Protein AF-A0A373CXU6-F1 (afdb_monomer_lite)

pLDDT: mean 86.24, std 14.11, range [27.66, 98.62]

Radius of gyration: 18.69 Å; chains: 1; bounding box: 56×48×41 Å

Sequence (178 aa):
MNIGNRVENHMSELAKKQLLGGNLFGYRLKKAVDDMGNPMPEKDSLIQEPVEAYVVKTIFELYTSDDPEVVKTSSSICKYLIDNNMRTFKGDLNWTPSKVIRVLANTRYMGYQLPEKSKVVDTVRKKKVLTHVEPVRDVLDSKGNIVTKGNLVKINCEPIVTEEMWCVVVKLFCNTCG

Foldseek 3Di:
DDPVVVVQVVVVVVLVVCQDPAADQQWGWDQCADPVRHHDPDHIATEGPVLRLVLLLLLLCQCLPPDPVSHDQLQRSLVVCLVVCRADPVSHSPRDSVSSVVSLQQPVLQQKDQGCQWDQPDPVVSDIDGPPDDWDCFDADPVRDGPDHTRIDGGHYDHSDHPVSSVSSVVVVVVVVD

Secondary structure (DSSP, 8-state):
--HHHHHHHHHHHHHHH----S-BTTEEEE--B-TTSPBPSS--EEEE-HHHHHHHHHHHHHHS-SSTTT---HHHHHHHHHHTT---TTSS----HHHHHHHHT-GGGGTEE-TTSEEEEETTTTEEEE--PPP-PPEE-TTS-EEE--S-EE-SB--SS-HHHHHHHHHHHHHTT-

Structure (mmCIF, N/CA/C/O backbone):
data_AF-A0A373CXU6-F1
#
_entry.id   AF-A0A373CXU6-F1
#
loop_
_atom_site.group_PDB
_atom_site.id
_atom_site.type_symbol
_atom_site.label_atom_id
_atom_site.label_alt_id
_atom_site.label_comp_id
_atom_site.label_asym_id
_atom_site.label_entity_id
_atom_site.label_seq_id
_atom_site.pdbx_PDB_ins_code
_atom_site.Cartn_x
_atom_site.Cartn_y
_atom_site.Cartn_z
_atom_site.occupancy
_atom_site.B_iso_or_equiv
_atom_site.auth_seq_id
_atom_site.auth_comp_id
_atom_site.auth_asym_id
_atom_site.auth_atom_id
_atom_site.pdbx_PDB_model_num
ATOM 1 N N . MET A 1 1 ? 41.137 -4.593 -13.442 1.00 48.25 1 MET A N 1
ATOM 2 C CA . MET A 1 1 ? 39.675 -4.589 -13.189 1.00 48.25 1 MET A CA 1
ATOM 3 C C . MET A 1 1 ? 39.393 -5.465 -11.977 1.00 48.25 1 MET A C 1
ATOM 5 O O . MET A 1 1 ? 39.732 -6.638 -12.012 1.00 48.25 1 MET A O 1
ATOM 9 N N . ASN A 1 2 ? 38.864 -4.890 -10.894 1.00 61.00 2 ASN A N 1
ATOM 10 C CA . ASN A 1 2 ? 38.664 -5.577 -9.614 1.00 61.00 2 ASN A CA 1
ATOM 11 C C . ASN A 1 2 ? 37.387 -6.440 -9.663 1.00 61.00 2 ASN A C 1
ATOM 13 O O . ASN A 1 2 ? 36.324 -5.939 -10.036 1.00 61.00 2 ASN A O 1
ATOM 17 N N . ILE A 1 3 ? 37.485 -7.728 -9.322 1.00 57.00 3 ILE A N 1
ATOM 18 C CA . ILE A 1 3 ? 36.375 -8.699 -9.400 1.00 57.00 3 ILE A CA 1
ATOM 19 C C . ILE A 1 3 ? 35.183 -8.243 -8.540 1.00 57.00 3 ILE A C 1
ATOM 21 O O . ILE A 1 3 ? 34.037 -8.421 -8.952 1.00 57.00 3 ILE A O 1
ATOM 25 N N . GLY A 1 4 ? 35.447 -7.564 -7.415 1.00 59.97 4 GLY A N 1
ATOM 26 C CA . GLY A 1 4 ? 34.418 -6.979 -6.546 1.00 59.97 4 GLY A CA 1
ATOM 27 C C . GLY A 1 4 ? 33.513 -5.975 -7.268 1.00 59.97 4 GLY A C 1
ATOM 28 O O . GLY A 1 4 ? 32.293 -6.117 -7.226 1.00 59.97 4 GLY A O 1
ATOM 29 N N . ASN A 1 5 ? 34.096 -5.050 -8.038 1.00 58.66 5 ASN A N 1
ATOM 30 C CA . ASN A 1 5 ? 33.338 -4.031 -8.776 1.00 58.66 5 ASN A CA 1
ATOM 31 C C . ASN A 1 5 ? 32.470 -4.656 -9.881 1.00 58.66 5 ASN A C 1
ATOM 33 O O . ASN A 1 5 ? 31.392 -4.159 -10.195 1.00 58.66 5 ASN A O 1
ATOM 37 N N . ARG A 1 6 ? 32.918 -5.770 -10.478 1.00 63.72 6 ARG A N 1
ATOM 38 C CA . ARG A 1 6 ? 32.161 -6.471 -11.527 1.00 63.72 6 ARG A CA 1
ATOM 39 C C . ARG A 1 6 ? 30.938 -7.196 -10.958 1.00 63.72 6 ARG A C 1
ATOM 41 O O . ARG A 1 6 ? 29.878 -7.163 -11.576 1.00 63.72 6 ARG A O 1
ATOM 48 N N . VAL A 1 7 ? 31.077 -7.823 -9.789 1.00 61.47 7 VAL A N 1
ATOM 49 C CA . VAL A 1 7 ? 29.968 -8.493 -9.086 1.00 61.47 7 VAL A CA 1
ATOM 50 C C . VAL A 1 7 ? 28.966 -7.472 -8.550 1.00 61.47 7 VAL A C 1
ATOM 52 O O . VAL A 1 7 ? 27.765 -7.672 -8.699 1.00 61.47 7 VAL A O 1
ATOM 55 N N . GLU A 1 8 ? 29.437 -6.359 -7.990 1.00 60.84 8 GLU A N 1
ATOM 56 C CA . GLU A 1 8 ? 28.579 -5.269 -7.517 1.00 60.84 8 GLU A CA 1
ATOM 57 C C . GLU A 1 8 ? 27.746 -4.664 -8.654 1.00 60.84 8 GLU A C 1
ATOM 59 O O . GLU A 1 8 ? 26.524 -4.570 -8.535 1.00 60.84 8 GLU A O 1
ATOM 64 N N . ASN A 1 9 ? 28.376 -4.365 -9.794 1.00 61.75 9 ASN A N 1
ATOM 65 C CA . ASN A 1 9 ? 27.671 -3.878 -10.979 1.00 61.75 9 ASN A CA 1
ATOM 66 C C . ASN A 1 9 ? 26.661 -4.908 -11.499 1.00 61.75 9 ASN A C 1
ATOM 68 O O . ASN A 1 9 ? 25.527 -4.551 -11.797 1.00 61.75 9 ASN A O 1
ATOM 72 N N . HIS A 1 10 ? 27.018 -6.194 -11.553 1.00 64.06 10 HIS A N 1
ATOM 73 C CA . HIS A 1 10 ? 26.098 -7.242 -11.999 1.00 64.06 10 HIS A CA 1
ATOM 74 C C . HIS A 1 10 ? 24.890 -7.410 -11.061 1.00 64.06 10 HIS A C 1
ATOM 76 O O . HIS A 1 10 ? 23.756 -7.490 -11.526 1.00 64.06 10 HIS A O 1
ATOM 82 N N . MET A 1 11 ? 25.108 -7.403 -9.743 1.00 59.00 11 MET A N 1
ATOM 83 C CA . MET A 1 11 ? 24.032 -7.473 -8.749 1.00 59.00 11 MET A CA 1
ATOM 84 C C . MET A 1 11 ? 23.157 -6.215 -8.752 1.00 59.00 11 MET A C 1
ATOM 86 O O . MET A 1 11 ? 21.947 -6.321 -8.562 1.00 59.00 11 MET A O 1
ATOM 90 N N . SER A 1 12 ? 23.746 -5.042 -8.998 1.00 58.56 12 SER A N 1
ATOM 91 C CA . SER A 1 12 ? 23.020 -3.783 -9.191 1.00 58.56 12 SER A CA 1
ATOM 92 C C . SER A 1 12 ? 22.128 -3.843 -10.436 1.00 58.56 12 SER A C 1
ATOM 94 O O . SER A 1 12 ? 20.936 -3.556 -10.358 1.00 58.56 12 SER A O 1
ATOM 96 N N . GLU A 1 13 ? 22.652 -4.331 -11.562 1.00 57.94 13 GLU A N 1
ATOM 97 C CA . GLU A 1 13 ? 21.883 -4.527 -12.796 1.00 57.94 13 GLU A CA 1
ATOM 98 C C . GLU A 1 13 ? 20.772 -5.582 -12.649 1.00 57.94 13 GLU A C 1
ATOM 100 O O . GLU A 1 13 ? 19.664 -5.393 -13.152 1.00 57.94 13 GLU A O 1
ATOM 105 N N . LEU A 1 14 ? 21.013 -6.674 -11.917 1.00 57.75 14 LEU A N 1
ATOM 106 C CA . LEU A 1 14 ? 19.974 -7.658 -11.591 1.00 57.75 14 LEU A CA 1
ATOM 107 C C . LEU A 1 14 ? 18.892 -7.068 -10.675 1.00 57.75 14 LEU A C 1
ATOM 109 O O . LEU A 1 14 ? 17.706 -7.297 -10.908 1.00 57.75 14 LEU A O 1
ATOM 113 N N . ALA A 1 15 ? 19.271 -6.261 -9.681 1.00 55.41 15 ALA A N 1
ATOM 114 C CA . ALA A 1 15 ? 18.327 -5.580 -8.796 1.00 55.41 15 ALA A CA 1
ATOM 115 C C . ALA A 1 15 ? 17.460 -4.550 -9.543 1.00 55.41 15 ALA A C 1
ATOM 117 O O . ALA A 1 15 ? 16.281 -4.409 -9.225 1.00 55.41 15 ALA A O 1
ATOM 118 N N . LYS A 1 16 ? 18.009 -3.879 -10.568 1.00 53.66 16 LYS A N 1
ATOM 119 C CA . LYS A 1 16 ? 17.247 -3.001 -11.475 1.00 53.66 16 LYS A CA 1
ATOM 120 C C . LYS A 1 16 ? 16.235 -3.774 -12.327 1.00 53.66 16 LYS A C 1
ATOM 122 O O . LYS A 1 16 ? 15.170 -3.246 -12.635 1.00 53.66 16 LYS A O 1
ATOM 127 N N . LYS A 1 17 ? 16.546 -5.024 -12.693 1.00 53.44 17 LYS A N 1
ATOM 128 C CA . LYS A 1 17 ? 15.668 -5.901 -13.490 1.00 53.44 17 LYS A CA 1
ATOM 129 C C . LYS A 1 17 ? 14.579 -6.587 -12.663 1.00 53.44 17 LYS A C 1
ATOM 131 O O . LYS A 1 17 ? 13.516 -6.897 -13.195 1.00 53.44 17 LYS A O 1
ATOM 136 N N . GLN A 1 18 ? 14.813 -6.815 -11.372 1.00 60.31 18 GLN A N 1
ATOM 137 C CA . GLN A 1 18 ? 13.881 -7.528 -10.500 1.00 60.31 18 GLN A CA 1
ATOM 138 C C . GLN A 1 18 ? 12.801 -6.583 -9.953 1.00 60.31 18 GLN A C 1
ATOM 140 O O . GLN A 1 18 ? 12.812 -6.167 -8.794 1.00 60.31 18 GLN A O 1
ATOM 145 N N . LEU A 1 19 ? 11.851 -6.222 -10.820 1.00 62.84 19 LEU A N 1
ATOM 146 C CA . LEU A 1 19 ? 10.736 -5.347 -10.457 1.00 62.84 19 LEU A CA 1
ATOM 147 C C . LEU A 1 19 ? 9.849 -5.992 -9.380 1.00 62.84 19 LEU A C 1
ATOM 149 O O . LEU A 1 19 ? 9.447 -5.314 -8.446 1.00 62.84 19 LEU A O 1
ATOM 153 N N . LEU A 1 20 ? 9.612 -7.303 -9.395 1.00 71.25 20 LEU A N 1
ATOM 154 C CA . LEU A 1 20 ? 8.743 -7.955 -8.410 1.00 71.25 20 LEU A CA 1
ATOM 155 C C . LEU A 1 20 ? 9.552 -8.844 -7.452 1.00 71.25 20 LEU A C 1
ATOM 157 O O . LEU A 1 20 ? 10.025 -9.918 -7.798 1.00 71.25 20 LEU A O 1
ATOM 161 N N . GLY A 1 21 ? 9.736 -8.362 -6.220 1.00 68.44 21 GLY A N 1
ATOM 162 C CA . GLY A 1 21 ? 10.593 -8.984 -5.194 1.00 68.44 21 GLY A CA 1
ATOM 163 C C . GLY A 1 21 ? 9.942 -10.090 -4.349 1.00 68.44 21 GLY A C 1
ATOM 164 O O . GLY A 1 21 ? 10.448 -10.372 -3.266 1.00 68.44 21 GLY A O 1
ATOM 165 N N . GLY A 1 22 ? 8.816 -10.664 -4.788 1.00 83.69 22 GLY A N 1
ATOM 166 C CA . GLY A 1 22 ? 8.043 -11.673 -4.047 1.00 83.69 22 GLY A CA 1
ATOM 167 C C . GLY A 1 22 ? 6.602 -11.253 -3.741 1.00 83.69 22 GLY A C 1
ATOM 168 O O . GLY A 1 22 ? 6.121 -10.237 -4.247 1.00 83.69 22 GLY A O 1
ATOM 169 N N . ASN A 1 23 ? 5.930 -12.044 -2.897 1.00 90.81 23 ASN A N 1
ATOM 170 C CA . ASN A 1 23 ? 4.586 -11.741 -2.398 1.00 90.81 23 ASN A CA 1
ATOM 171 C C . ASN A 1 23 ? 4.564 -10.411 -1.631 1.00 90.81 23 ASN A C 1
ATOM 173 O O . ASN A 1 23 ? 5.549 -10.000 -1.012 1.00 90.81 23 ASN A O 1
ATOM 177 N N . LEU A 1 24 ? 3.408 -9.760 -1.651 1.00 93.88 24 LEU A N 1
ATOM 178 C CA . LEU A 1 24 ? 3.128 -8.504 -0.967 1.00 93.88 24 LEU A CA 1
ATOM 179 C C . LEU A 1 24 ? 1.755 -8.648 -0.306 1.00 93.88 24 LEU A C 1
ATOM 181 O O . LEU A 1 24 ? 0.897 -9.306 -0.867 1.00 93.88 24 LEU A O 1
ATOM 185 N N . PHE A 1 25 ? 1.519 -8.056 0.862 1.00 97.19 25 PHE A N 1
ATOM 186 C CA . PHE A 1 25 ? 0.173 -8.062 1.449 1.00 97.19 25 PHE A CA 1
ATOM 187 C C . PHE A 1 25 ? -0.842 -7.496 0.444 1.00 97.19 25 PHE A C 1
ATOM 189 O O . PHE A 1 25 ? -0.592 -6.440 -0.113 1.00 97.19 25 PHE A O 1
ATOM 196 N N . GLY A 1 26 ? -1.920 -8.214 0.140 1.00 97.31 26 GLY A N 1
ATOM 197 C CA . GLY A 1 26 ? -2.865 -7.855 -0.927 1.00 97.31 26 GLY A CA 1
ATOM 198 C C . GLY A 1 26 ? -2.552 -8.465 -2.294 1.00 97.31 26 GLY A C 1
ATOM 199 O O . GLY A 1 26 ? -3.393 -8.408 -3.182 1.00 97.31 26 GLY A O 1
ATOM 200 N N . TYR A 1 27 ? -1.384 -9.089 -2.473 1.00 97.38 27 TYR A N 1
ATOM 201 C CA . TYR A 1 27 ? -0.949 -9.671 -3.741 1.00 97.38 27 TYR A CA 1
ATOM 202 C C . TYR A 1 27 ? -0.206 -11.011 -3.589 1.00 97.38 27 TYR A C 1
ATOM 204 O O . TYR A 1 27 ? 0.465 -11.311 -2.595 1.00 97.38 27 TYR A O 1
ATOM 212 N N . ARG A 1 28 ? -0.233 -11.815 -4.646 1.00 96.00 28 ARG A N 1
ATOM 213 C CA . ARG A 1 28 ? 0.612 -12.995 -4.841 1.00 96.00 28 ARG A CA 1
ATOM 214 C C . ARG A 1 28 ? 1.425 -12.830 -6.116 1.00 96.00 28 ARG A C 1
ATOM 216 O O . ARG A 1 28 ? 0.911 -12.368 -7.133 1.00 96.00 28 ARG A O 1
ATOM 223 N N . LEU A 1 29 ? 2.709 -13.180 -6.049 1.00 93.00 29 LEU A N 1
ATOM 224 C CA . LEU A 1 29 ? 3.587 -13.166 -7.213 1.00 93.00 29 LEU A CA 1
ATOM 225 C C . LEU A 1 29 ? 3.248 -14.353 -8.113 1.00 93.00 29 LEU A C 1
ATOM 227 O O . LEU A 1 29 ? 3.456 -15.502 -7.723 1.00 93.00 29 LEU A O 1
ATOM 231 N N . LYS A 1 30 ? 2.802 -14.068 -9.334 1.00 91.38 30 LYS A N 1
ATOM 232 C CA . LYS A 1 30 ? 2.729 -15.044 -10.417 1.00 91.38 30 LYS A CA 1
ATOM 233 C C . LYS A 1 30 ? 3.987 -14.895 -11.263 1.00 91.38 30 LYS A C 1
ATOM 235 O O . LYS A 1 30 ? 4.171 -13.884 -11.940 1.00 91.38 30 LYS A O 1
ATOM 240 N N . LYS A 1 31 ? 4.869 -15.890 -11.188 1.00 88.75 31 LYS A N 1
ATOM 241 C CA . LYS A 1 31 ? 6.057 -15.938 -12.042 1.00 88.75 31 LYS A CA 1
ATOM 242 C C . LYS A 1 31 ? 5.651 -16.319 -13.459 1.00 88.75 31 LYS A C 1
ATOM 244 O O . LYS A 1 31 ? 4.822 -17.210 -13.632 1.00 88.75 31 LYS A O 1
ATOM 249 N N . ALA A 1 32 ? 6.246 -15.672 -14.449 1.00 87.06 32 ALA A N 1
ATOM 250 C CA . ALA A 1 32 ? 6.065 -16.029 -15.848 1.00 87.06 32 ALA A CA 1
ATOM 251 C C . ALA A 1 32 ? 6.993 -17.195 -16.205 1.00 87.06 32 ALA A C 1
ATOM 253 O O . ALA A 1 32 ? 8.024 -17.020 -16.854 1.00 87.06 32 ALA A O 1
ATOM 254 N N . VAL A 1 33 ? 6.644 -18.383 -15.719 1.00 86.12 33 VAL A N 1
ATOM 255 C CA . VAL A 1 33 ? 7.343 -19.633 -16.020 1.00 86.12 33 VAL A CA 1
ATOM 256 C C . VAL A 1 33 ? 6.349 -20.708 -16.446 1.00 86.12 33 VAL A C 1
ATOM 258 O O . VAL A 1 33 ? 5.194 -20.665 -16.024 1.00 86.12 33 VAL A O 1
ATOM 261 N N . ASP A 1 34 ? 6.788 -21.638 -17.290 1.00 84.62 34 ASP A N 1
ATOM 262 C CA . ASP A 1 34 ? 6.013 -22.833 -17.636 1.00 84.62 34 ASP A CA 1
ATOM 263 C C . ASP A 1 34 ? 5.991 -23.852 -16.478 1.00 84.62 34 ASP A C 1
ATOM 265 O O . ASP A 1 34 ? 6.622 -23.655 -15.433 1.00 84.62 34 ASP A O 1
ATOM 269 N N . ASP A 1 35 ? 5.284 -24.970 -16.668 1.00 86.00 35 ASP A N 1
ATOM 270 C CA . ASP A 1 35 ? 5.176 -26.046 -15.670 1.00 86.00 35 ASP A CA 1
ATOM 271 C C . ASP A 1 35 ? 6.532 -26.691 -15.317 1.00 86.00 35 ASP A C 1
ATOM 273 O O . ASP A 1 35 ? 6.673 -27.321 -14.268 1.00 86.00 35 ASP A O 1
ATOM 277 N N . MET A 1 36 ? 7.546 -26.524 -16.173 1.00 87.38 36 MET A N 1
ATOM 278 C CA . MET A 1 36 ? 8.915 -27.001 -15.961 1.00 87.38 36 MET A CA 1
ATOM 279 C C . MET A 1 36 ? 9.826 -25.930 -15.333 1.00 87.38 36 MET A C 1
ATOM 281 O O . MET A 1 36 ? 10.985 -26.211 -15.025 1.00 87.38 36 MET A O 1
ATOM 285 N N . GLY A 1 37 ? 9.318 -24.714 -15.103 1.00 83.00 37 GLY A N 1
ATOM 286 C CA . GLY A 1 37 ? 10.056 -23.593 -14.526 1.00 83.00 37 GLY A CA 1
ATOM 287 C C . GLY A 1 37 ? 10.866 -22.767 -15.530 1.00 83.00 37 GLY A C 1
ATOM 288 O O . GLY A 1 37 ? 11.647 -21.910 -15.106 1.00 83.00 37 GLY A O 1
ATOM 289 N N . ASN A 1 38 ? 10.700 -22.986 -16.837 1.00 84.12 38 ASN A N 1
ATOM 290 C CA . ASN A 1 38 ? 11.384 -22.204 -17.863 1.00 84.12 38 ASN A CA 1
ATOM 291 C C . ASN A 1 38 ? 10.723 -20.828 -18.032 1.00 84.12 38 ASN A C 1
ATOM 293 O O . ASN A 1 38 ? 9.496 -20.743 -17.992 1.00 84.12 38 ASN A O 1
ATOM 297 N N . PRO A 1 39 ? 11.496 -19.748 -18.257 1.00 83.56 39 PRO A N 1
ATOM 298 C CA . PRO A 1 39 ? 10.943 -18.415 -18.475 1.00 83.56 39 PRO A CA 1
ATOM 299 C C . PRO A 1 39 ? 9.998 -18.359 -19.678 1.00 83.56 39 PRO A C 1
ATOM 301 O O . PRO A 1 39 ? 10.342 -18.803 -20.772 1.00 83.56 39 PRO A O 1
ATOM 304 N N . MET A 1 40 ? 8.840 -17.739 -19.479 1.00 84.25 40 MET A N 1
ATOM 305 C CA . MET A 1 40 ? 7.863 -17.455 -20.525 1.00 84.25 40 MET A CA 1
ATOM 306 C C . MET A 1 40 ? 8.077 -16.043 -21.104 1.00 84.25 40 MET A C 1
ATOM 308 O O . MET A 1 40 ? 8.726 -15.210 -20.470 1.00 84.25 40 MET A O 1
ATOM 312 N N . PRO A 1 41 ? 7.528 -15.731 -22.297 1.00 82.38 41 PRO A N 1
ATOM 313 C CA . PRO A 1 41 ? 7.596 -14.383 -22.876 1.00 82.38 41 PRO A CA 1
ATOM 314 C C . PRO A 1 41 ? 6.874 -13.316 -22.040 1.00 82.38 41 PRO A C 1
ATOM 316 O O . PRO A 1 41 ? 7.195 -12.128 -22.121 1.00 82.38 41 PRO A O 1
ATOM 319 N N . GLU A 1 42 ? 5.874 -13.736 -21.262 1.00 82.50 42 GLU A N 1
ATOM 320 C CA . GLU A 1 42 ? 5.172 -12.878 -20.313 1.00 82.50 42 GLU A CA 1
ATOM 321 C C . GLU A 1 42 ? 6.117 -12.389 -19.207 1.00 82.50 42 GLU A C 1
ATOM 323 O O . GLU A 1 42 ? 7.151 -12.984 -18.917 1.00 82.50 42 GLU A O 1
ATOM 328 N N . LYS A 1 43 ? 5.763 -11.277 -18.562 1.00 83.50 43 LYS A N 1
ATOM 329 C CA . LYS A 1 43 ? 6.490 -10.787 -17.385 1.00 83.50 43 LYS A CA 1
ATOM 330 C C . LYS A 1 43 ? 5.782 -11.242 -16.123 1.00 83.50 43 LYS A C 1
ATOM 332 O O . LYS A 1 43 ? 4.551 -11.264 -16.097 1.00 83.50 43 LYS A O 1
ATOM 337 N N . ASP A 1 44 ? 6.561 -11.487 -15.070 1.00 87.75 44 ASP A N 1
ATOM 338 C CA . ASP A 1 44 ? 6.041 -11.680 -13.716 1.00 87.75 44 ASP A CA 1
ATOM 339 C C . ASP A 1 44 ? 4.958 -10.640 -13.400 1.00 87.75 44 ASP A C 1
ATOM 341 O O . ASP A 1 44 ? 5.092 -9.456 -13.740 1.00 87.75 44 ASP A O 1
ATOM 345 N N . SER A 1 45 ? 3.895 -11.080 -12.735 1.00 90.88 45 SER A N 1
ATOM 346 C CA . SER A 1 45 ? 2.771 -10.231 -12.360 1.00 90.88 45 SER A CA 1
ATOM 347 C C . SER A 1 45 ? 2.417 -10.369 -10.884 1.00 90.88 45 SER A C 1
ATOM 349 O O . SER A 1 45 ? 2.750 -11.359 -10.227 1.00 90.88 45 SER A O 1
ATOM 351 N N . LEU A 1 46 ? 1.751 -9.351 -10.341 1.00 93.75 46 LEU A N 1
ATOM 352 C CA . LEU A 1 46 ? 1.109 -9.446 -9.033 1.00 93.75 46 LEU A CA 1
ATOM 353 C C . LEU A 1 46 ? -0.394 -9.625 -9.228 1.00 93.75 46 LEU A C 1
ATOM 355 O O . LEU A 1 46 ? -1.057 -8.767 -9.809 1.00 93.75 46 LEU A O 1
ATOM 359 N N . ILE A 1 47 ? -0.916 -10.735 -8.715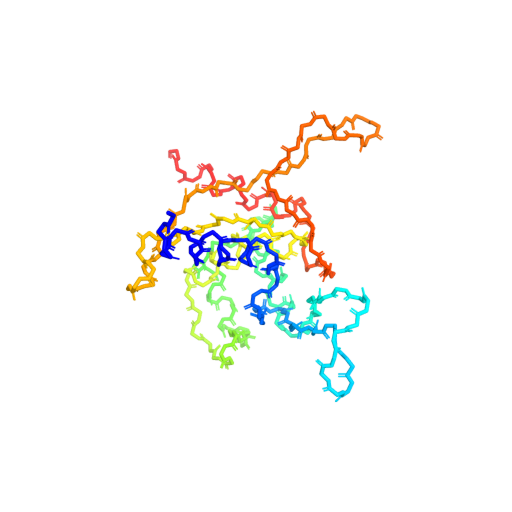 1.00 95.88 47 ILE A N 1
ATOM 360 C CA . ILE A 1 47 ? -2.344 -11.058 -8.721 1.00 95.88 47 ILE A CA 1
ATOM 361 C C . ILE A 1 47 ? -2.909 -10.735 -7.345 1.00 95.88 47 ILE A C 1
ATOM 363 O O . ILE A 1 47 ? -2.274 -11.068 -6.345 1.00 95.88 47 ILE A O 1
ATOM 367 N N . GLN A 1 48 ? -4.049 -10.050 -7.275 1.00 97.69 48 GLN A N 1
ATOM 368 C CA . GLN A 1 48 ? -4.641 -9.683 -5.991 1.00 97.69 48 GLN A CA 1
ATOM 369 C C . GLN A 1 48 ? -5.027 -10.934 -5.194 1.00 97.69 48 GLN A C 1
ATOM 371 O O . GLN A 1 48 ? -5.621 -11.862 -5.738 1.00 97.69 48 GLN A O 1
ATOM 376 N N . GLU A 1 49 ? -4.694 -10.948 -3.905 1.00 97.75 49 GLU A N 1
ATOM 377 C CA . GLU A 1 49 ? -5.269 -11.899 -2.953 1.00 97.75 49 GLU A CA 1
ATOM 378 C C . GLU A 1 49 ? -6.556 -11.273 -2.401 1.00 97.75 49 GLU A C 1
ATOM 380 O O . GLU A 1 49 ? -6.441 -10.296 -1.657 1.00 97.75 49 GLU A O 1
ATOM 385 N N . PRO A 1 50 ? -7.761 -11.773 -2.737 1.00 97.50 50 PRO A N 1
ATOM 386 C CA . PRO A 1 50 ? -9.008 -11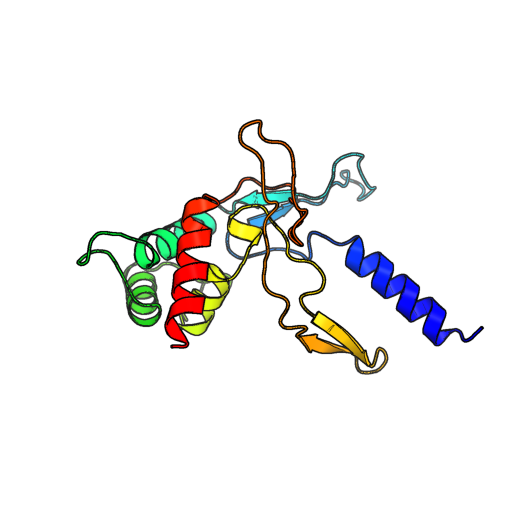.029 -2.541 1.00 97.50 50 PRO A CA 1
ATOM 387 C C . PRO A 1 50 ? -9.229 -10.512 -1.117 1.00 97.50 50 PRO A C 1
ATOM 389 O O . PRO A 1 50 ? -9.576 -9.346 -0.927 1.00 97.50 50 PRO A O 1
ATOM 392 N N . VAL A 1 51 ? -8.983 -11.351 -0.105 1.00 97.56 51 VAL A N 1
ATOM 393 C CA . VAL A 1 51 ? -9.200 -10.975 1.301 1.00 97.56 51 VAL A CA 1
ATOM 394 C C . VAL A 1 51 ? -8.209 -9.898 1.734 1.00 97.56 51 VAL A C 1
ATOM 396 O O . VAL A 1 51 ? -8.592 -8.899 2.337 1.00 97.56 51 VAL A O 1
ATOM 399 N N . GLU A 1 52 ? -6.928 -10.064 1.412 1.00 98.31 52 GLU A N 1
ATOM 400 C CA . GLU A 1 52 ? -5.907 -9.085 1.784 1.00 98.31 52 GLU A CA 1
ATOM 401 C C . GLU A 1 52 ? -6.058 -7.777 0.992 1.00 98.31 52 GLU A C 1
ATOM 403 O O . GLU A 1 52 ? -5.858 -6.696 1.544 1.00 98.31 52 GLU A O 1
ATOM 408 N N . ALA A 1 53 ? -6.437 -7.861 -0.285 1.00 98.50 53 ALA A N 1
ATOM 409 C CA . ALA A 1 53 ? -6.668 -6.710 -1.150 1.00 98.50 53 ALA A CA 1
ATOM 410 C C . ALA A 1 53 ? -7.835 -5.859 -0.639 1.00 98.50 53 ALA A C 1
ATOM 412 O O . ALA A 1 53 ? -7.721 -4.634 -0.583 1.00 98.50 53 ALA A O 1
ATOM 413 N N . TYR A 1 54 ? -8.908 -6.502 -0.170 1.00 98.50 54 TYR A N 1
ATOM 414 C CA . TYR A 1 54 ? -10.013 -5.823 0.500 1.00 98.50 54 TYR A CA 1
ATOM 415 C C . TYR A 1 54 ? -9.553 -5.068 1.756 1.00 98.50 54 TYR A C 1
ATOM 417 O O . TYR A 1 54 ? -9.921 -3.908 1.953 1.00 98.50 54 TYR A O 1
ATOM 425 N N . VAL A 1 55 ? -8.690 -5.676 2.578 1.00 98.62 55 VAL A N 1
ATOM 426 C CA . VAL A 1 55 ? -8.129 -5.011 3.766 1.00 98.62 55 VAL A CA 1
ATOM 427 C C . VAL A 1 55 ? -7.269 -3.809 3.377 1.00 98.62 55 VAL A C 1
ATOM 429 O O . VAL A 1 55 ? -7.388 -2.747 3.984 1.00 98.62 55 VAL A O 1
ATOM 432 N N . VAL A 1 56 ? -6.422 -3.942 2.352 1.00 98.62 56 VAL A N 1
ATOM 433 C CA . VAL A 1 56 ? -5.628 -2.819 1.831 1.00 98.62 56 VAL A CA 1
ATOM 434 C C . VAL A 1 56 ? -6.545 -1.690 1.370 1.00 98.62 56 VAL A C 1
ATOM 436 O O . VAL A 1 56 ? -6.357 -0.558 1.804 1.00 98.62 56 VAL A O 1
ATOM 439 N N . LYS A 1 57 ? -7.555 -1.986 0.548 1.00 98.44 57 LYS A N 1
ATOM 440 C CA . LYS A 1 57 ? -8.516 -0.988 0.070 1.00 98.44 57 LYS A CA 1
ATOM 441 C C . LYS A 1 57 ? -9.218 -0.278 1.233 1.00 98.44 57 LYS A C 1
ATOM 443 O O . LYS A 1 57 ? -9.199 0.946 1.283 1.00 98.44 57 LYS A O 1
ATOM 448 N N . THR A 1 58 ? -9.693 -1.036 2.221 1.00 98.44 58 THR A N 1
ATOM 449 C CA . THR A 1 58 ? -10.323 -0.507 3.445 1.00 98.44 58 THR A CA 1
ATOM 450 C C . THR A 1 58 ? -9.394 0.448 4.204 1.00 98.44 58 THR A C 1
ATOM 452 O O . THR A 1 58 ? -9.826 1.500 4.670 1.00 98.44 58 THR A O 1
ATOM 455 N N . ILE A 1 59 ? -8.100 0.119 4.324 1.00 98.50 59 ILE A N 1
ATOM 456 C CA . ILE A 1 59 ? -7.108 0.997 4.967 1.00 98.50 59 ILE A CA 1
ATOM 457 C C . ILE A 1 59 ? -7.021 2.345 4.250 1.00 98.50 59 ILE A C 1
ATOM 459 O O . ILE A 1 59 ? -6.981 3.379 4.916 1.00 98.50 59 ILE A O 1
ATOM 463 N N . PHE A 1 60 ? -6.973 2.339 2.917 1.00 98.25 60 PHE A N 1
ATOM 464 C CA . PHE A 1 60 ? -6.932 3.577 2.144 1.00 98.25 60 PHE A CA 1
ATOM 465 C C . PHE A 1 60 ? -8.240 4.359 2.288 1.00 98.25 60 PHE A C 1
ATOM 467 O O . PHE A 1 60 ? -8.180 5.541 2.603 1.00 98.25 60 PHE A O 1
ATOM 474 N N . GLU A 1 61 ? -9.399 3.709 2.139 1.00 97.44 61 GLU A N 1
ATOM 475 C CA . GLU A 1 61 ? -10.721 4.352 2.245 1.00 97.44 61 GLU A CA 1
ATOM 476 C C . GLU A 1 61 ? -10.909 5.051 3.593 1.00 97.44 61 GLU A C 1
ATOM 478 O O . GLU A 1 61 ? -11.289 6.217 3.639 1.00 97.44 61 GLU A O 1
ATOM 483 N N . LEU A 1 62 ? -10.555 4.384 4.693 1.00 97.62 62 LEU A N 1
ATOM 484 C CA . LEU A 1 62 ? -10.628 4.979 6.026 1.00 97.62 62 LEU A CA 1
ATOM 485 C C . LEU A 1 62 ? -9.628 6.122 6.222 1.00 97.62 62 LEU A C 1
ATOM 487 O O . LEU A 1 62 ? -9.909 7.046 6.976 1.00 97.62 62 LEU A O 1
ATOM 491 N N . TYR A 1 63 ? -8.449 6.069 5.603 1.00 96.81 63 TYR A N 1
ATOM 492 C CA . TYR A 1 63 ? -7.425 7.097 5.799 1.00 96.81 63 TYR A CA 1
ATOM 493 C C . TYR A 1 63 ? -7.672 8.354 4.959 1.00 96.81 63 TYR A C 1
ATOM 495 O O . TYR A 1 63 ? -7.327 9.451 5.389 1.00 96.81 63 TYR A O 1
ATOM 503 N N . THR A 1 64 ? -8.246 8.200 3.763 1.00 95.44 64 THR A N 1
ATOM 504 C CA . THR A 1 64 ? -8.438 9.289 2.792 1.00 95.44 64 THR A CA 1
ATOM 505 C C . THR A 1 64 ? -9.895 9.710 2.631 1.00 95.44 64 THR A C 1
ATOM 507 O O . THR A 1 64 ? -10.213 10.380 1.655 1.00 95.44 64 THR A O 1
ATOM 510 N N . SER A 1 65 ? -10.789 9.274 3.517 1.00 94.25 65 SER A N 1
ATOM 511 C CA . SER A 1 65 ? -12.19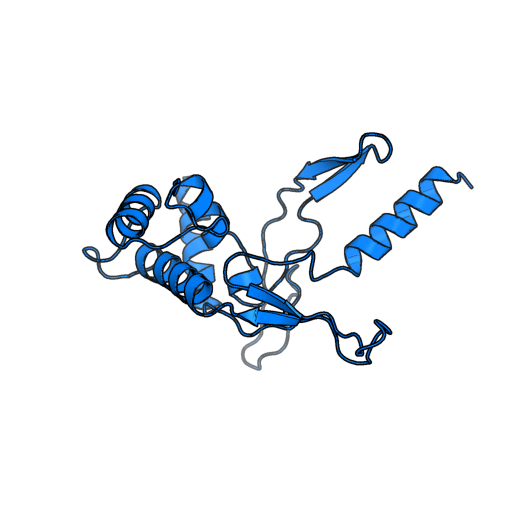0 9.695 3.490 1.00 94.25 65 SER A CA 1
ATOM 512 C C . SER A 1 65 ? -12.315 11.202 3.722 1.00 94.25 65 SER A C 1
ATOM 514 O O . SER A 1 65 ? -11.675 11.741 4.623 1.00 94.25 65 SER A O 1
ATOM 516 N N . ASP A 1 66 ? -13.191 11.855 2.957 1.00 92.00 66 ASP A N 1
ATOM 517 C CA . ASP A 1 66 ? -13.562 13.262 3.166 1.00 92.00 66 ASP A CA 1
ATOM 518 C C . ASP A 1 66 ? -14.582 13.436 4.306 1.00 92.00 66 ASP A C 1
ATOM 520 O O . ASP A 1 66 ? -14.717 14.526 4.859 1.00 92.00 66 ASP A O 1
ATOM 524 N N . ASP A 1 67 ? -15.296 12.367 4.676 1.00 95.06 67 ASP A N 1
ATOM 525 C CA . ASP A 1 67 ? -16.238 12.361 5.798 1.00 95.06 67 ASP A CA 1
ATOM 526 C C . ASP A 1 67 ? -15.479 12.314 7.147 1.00 95.06 67 ASP A C 1
ATOM 528 O O . ASP A 1 67 ? -14.779 11.322 7.402 1.00 95.06 67 ASP A O 1
ATOM 532 N N . PRO A 1 68 ? -15.627 13.335 8.024 1.00 92.19 68 PRO A N 1
ATOM 533 C CA . PRO A 1 68 ? -14.980 13.397 9.337 1.00 92.19 68 PRO A CA 1
ATOM 534 C C . PRO A 1 68 ? -15.321 12.243 10.293 1.00 92.19 68 PRO A C 1
ATOM 536 O O . PRO A 1 68 ? -14.532 11.951 11.192 1.00 92.19 68 PRO A O 1
ATOM 539 N N . GLU A 1 69 ? -16.472 11.585 10.132 1.00 93.56 69 GLU A N 1
ATOM 540 C CA . GLU A 1 69 ? -16.874 10.445 10.971 1.00 93.56 69 GLU A CA 1
ATOM 541 C C . GLU A 1 69 ? -16.227 9.134 10.495 1.00 93.56 69 GLU A C 1
ATOM 543 O O . GLU A 1 69 ? -15.918 8.220 11.277 1.00 93.56 69 GLU A O 1
ATOM 548 N N . VAL A 1 70 ? -15.967 9.046 9.190 1.00 94.56 70 VAL A N 1
ATOM 549 C CA . VAL A 1 70 ? -15.345 7.880 8.562 1.00 94.56 70 VAL A CA 1
ATOM 550 C C . VAL A 1 70 ? -13.829 7.962 8.637 1.00 94.56 70 VAL A C 1
ATOM 552 O O . VAL A 1 70 ? -13.212 6.935 8.937 1.00 94.56 70 VAL A O 1
ATOM 555 N N . VAL A 1 71 ? -13.239 9.144 8.421 1.00 95.75 71 VAL A N 1
ATOM 556 C CA . VAL A 1 71 ? -11.787 9.338 8.351 1.00 95.75 71 VAL A CA 1
ATOM 557 C C . VAL A 1 71 ? -11.098 8.915 9.648 1.00 95.75 71 VAL A C 1
ATOM 559 O O . VAL A 1 71 ? -11.543 9.209 10.760 1.00 95.75 71 VAL A O 1
ATOM 562 N N . LYS A 1 72 ? -10.002 8.162 9.534 1.00 96.12 72 LYS A N 1
ATOM 563 C CA . LYS A 1 72 ? -9.296 7.579 10.681 1.00 96.12 72 LYS A CA 1
ATOM 564 C C . LYS A 1 72 ? -7.798 7.790 10.583 1.00 96.12 72 LYS A C 1
ATOM 566 O O . LYS A 1 72 ? -7.165 7.575 9.555 1.00 96.12 72 LYS A O 1
ATOM 571 N N . THR A 1 73 ? -7.205 8.108 11.730 1.00 95.81 73 THR A N 1
ATOM 572 C CA . THR A 1 73 ? -5.752 8.054 11.914 1.00 95.81 73 THR A CA 1
ATOM 573 C C . THR A 1 73 ? -5.253 6.610 11.825 1.00 95.81 73 THR A C 1
ATOM 575 O O . THR A 1 73 ? -6.009 5.662 12.040 1.00 95.81 73 THR A O 1
ATOM 578 N N . SER A 1 74 ? -3.952 6.412 11.604 1.00 95.88 74 SER A N 1
ATOM 579 C CA . SER A 1 74 ? -3.341 5.072 11.564 1.00 95.88 74 SER A CA 1
ATOM 580 C C . SER A 1 74 ? -3.586 4.249 12.840 1.00 95.88 74 SER A C 1
ATOM 582 O O . SER A 1 74 ? -3.765 3.031 12.769 1.00 95.88 74 SER A O 1
ATOM 584 N N . SER A 1 75 ? -3.656 4.904 14.003 1.00 97.06 75 SER A N 1
ATOM 585 C CA . SER A 1 75 ? -4.003 4.273 15.282 1.00 97.06 75 SER A CA 1
ATOM 586 C C . SER A 1 75 ? -5.471 3.852 15.357 1.00 97.06 75 SER A C 1
ATOM 588 O O . SER A 1 75 ? -5.767 2.763 15.847 1.00 97.06 75 SER A O 1
ATOM 590 N N . SER A 1 76 ? -6.394 4.677 14.857 1.00 97.81 76 SER A N 1
ATOM 591 C CA . SER A 1 76 ? -7.822 4.334 14.810 1.00 97.81 76 SER A CA 1
ATOM 592 C C . SER A 1 76 ? -8.117 3.247 13.773 1.00 97.81 76 SER A C 1
ATOM 594 O O . SER A 1 76 ? -8.912 2.352 14.046 1.00 97.81 76 SER A O 1
ATOM 596 N N . ILE A 1 77 ? -7.422 3.258 12.630 1.00 98.50 77 ILE A N 1
ATOM 597 C CA . ILE A 1 77 ? -7.481 2.179 11.632 1.00 98.50 77 ILE A CA 1
ATOM 598 C C . ILE A 1 77 ? -7.023 0.861 12.256 1.00 98.50 77 ILE A C 1
ATOM 600 O O . ILE A 1 77 ? -7.692 -0.150 12.100 1.00 98.50 77 ILE A O 1
ATOM 604 N N . CYS A 1 78 ? -5.924 0.858 13.014 1.00 98.12 78 CYS A N 1
ATOM 605 C CA . CYS A 1 78 ? -5.445 -0.344 13.697 1.00 98.12 78 CYS A CA 1
ATOM 606 C C . CYS A 1 78 ? -6.529 -0.997 14.570 1.00 98.12 78 CYS A C 1
ATOM 608 O O . CYS A 1 78 ? -6.719 -2.208 14.486 1.00 98.12 78 CYS A O 1
ATOM 610 N N . LYS A 1 79 ? -7.246 -0.203 15.377 1.00 98.06 79 LYS A N 1
ATOM 611 C CA . LYS A 1 79 ? -8.361 -0.694 16.205 1.00 98.06 79 LYS A CA 1
ATOM 612 C C . LYS A 1 79 ? -9.484 -1.253 15.336 1.00 98.06 79 LYS A C 1
ATOM 614 O O . LYS A 1 79 ? -9.855 -2.404 15.512 1.00 98.06 79 LYS A O 1
ATOM 619 N N . TYR A 1 80 ? -9.910 -0.495 14.323 1.00 98.44 80 TYR A N 1
ATOM 620 C CA . TYR A 1 80 ? -10.945 -0.929 13.383 1.00 98.44 80 TYR A CA 1
ATOM 621 C C . TYR A 1 80 ? -10.625 -2.288 12.743 1.00 98.44 80 TYR A C 1
ATOM 623 O O . TYR A 1 80 ? -11.481 -3.165 12.696 1.00 98.44 80 TYR A O 1
ATOM 631 N N . LEU A 1 81 ? -9.389 -2.491 12.278 1.00 98.44 81 LEU A N 1
ATOM 632 C CA . LEU A 1 81 ? -8.974 -3.753 11.661 1.00 98.44 81 LEU A CA 1
ATOM 633 C C . LEU A 1 81 ? -9.033 -4.926 12.650 1.00 98.44 81 LEU A C 1
ATOM 635 O O . LEU A 1 81 ? -9.442 -6.021 12.272 1.00 98.44 81 LEU A O 1
ATOM 639 N N . ILE A 1 82 ? -8.640 -4.703 13.907 1.00 98.06 82 ILE A N 1
ATOM 640 C CA . ILE A 1 82 ? -8.688 -5.719 14.968 1.00 98.06 82 ILE A CA 1
ATOM 641 C C . ILE A 1 82 ? -10.138 -6.069 15.307 1.00 98.06 82 ILE A C 1
ATOM 643 O O . ILE A 1 82 ? -10.491 -7.248 15.290 1.00 98.06 82 ILE A O 1
ATOM 647 N N . ASP A 1 83 ? -10.974 -5.057 15.539 1.00 98.25 83 ASP A N 1
ATOM 648 C CA . ASP A 1 83 ? -12.381 -5.216 15.923 1.00 98.25 83 ASP A CA 1
ATOM 649 C C . ASP A 1 83 ? -13.193 -5.931 14.829 1.00 98.25 83 ASP A C 1
ATOM 651 O O . ASP A 1 83 ? -14.105 -6.699 15.124 1.00 98.25 83 ASP A O 1
ATOM 655 N N . ASN A 1 84 ? -12.810 -5.750 13.559 1.00 98.19 84 ASN A N 1
ATOM 656 C CA . ASN A 1 84 ? -13.425 -6.409 12.404 1.00 98.19 84 ASN A CA 1
ATOM 657 C C . ASN A 1 84 ? -12.711 -7.709 11.970 1.00 98.19 84 ASN A C 1
ATOM 659 O O . ASN A 1 84 ? -12.972 -8.217 10.881 1.00 98.19 84 ASN A O 1
ATOM 663 N N . ASN A 1 85 ? -11.799 -8.261 12.786 1.00 98.00 85 ASN A N 1
ATOM 664 C CA . ASN A 1 85 ? -11.058 -9.506 12.511 1.00 98.00 85 ASN A CA 1
ATOM 665 C C . ASN A 1 85 ? -10.323 -9.513 11.146 1.00 98.00 85 ASN A C 1
ATOM 667 O O . ASN A 1 85 ? -10.134 -10.557 10.516 1.00 98.00 85 ASN A O 1
ATOM 671 N N . MET A 1 86 ? -9.877 -8.342 10.687 1.00 98.31 86 MET A N 1
ATOM 672 C CA . MET A 1 86 ? -9.111 -8.183 9.454 1.00 98.31 86 MET A CA 1
ATOM 673 C C . MET A 1 86 ? -7.646 -8.525 9.717 1.00 98.31 86 MET A C 1
ATOM 675 O O . MET A 1 86 ? -6.958 -7.848 10.480 1.00 98.31 86 MET A O 1
ATOM 679 N N . ARG A 1 87 ? -7.146 -9.598 9.101 1.00 97.69 87 ARG A N 1
ATOM 680 C CA . ARG A 1 87 ? -5.834 -10.174 9.436 1.00 97.69 87 ARG A CA 1
ATOM 681 C C . ARG A 1 87 ? -4.686 -9.522 8.674 1.00 97.69 87 ARG A C 1
ATOM 683 O O . ARG A 1 87 ? -4.837 -9.064 7.545 1.00 97.69 87 ARG A O 1
ATOM 690 N N . THR A 1 88 ? -3.513 -9.498 9.301 1.00 97.31 88 THR A N 1
ATOM 691 C CA . THR A 1 88 ? -2.259 -9.109 8.646 1.00 97.31 88 THR A CA 1
ATOM 692 C C . THR A 1 88 ? -1.802 -10.193 7.664 1.00 97.31 88 THR A C 1
ATOM 694 O O . THR A 1 88 ? -2.324 -11.305 7.665 1.00 97.31 88 THR A O 1
ATOM 697 N N . PHE A 1 89 ? -0.744 -9.928 6.891 1.00 94.69 89 PHE A N 1
ATOM 698 C CA . PHE A 1 89 ? -0.102 -10.925 6.018 1.00 94.69 89 PHE A CA 1
ATOM 699 C C . PHE A 1 89 ? 0.301 -12.229 6.733 1.00 94.69 89 PHE A C 1
ATOM 701 O O . PHE A 1 89 ? 0.375 -13.282 6.112 1.00 94.69 89 PHE A O 1
ATOM 708 N N . LYS A 1 90 ? 0.581 -12.180 8.045 1.00 94.50 90 LYS A N 1
ATOM 709 C CA . LYS A 1 90 ? 0.904 -13.382 8.836 1.00 94.50 90 LYS A CA 1
ATOM 710 C C . LYS A 1 90 ? -0.333 -14.194 9.238 1.00 94.50 90 LYS A C 1
ATOM 712 O O . LYS A 1 90 ? -0.181 -15.234 9.868 1.00 94.50 90 LYS A O 1
ATOM 717 N N . GLY A 1 91 ? -1.535 -13.705 8.940 1.00 94.69 91 GLY A N 1
ATOM 718 C CA . GLY A 1 91 ? -2.791 -14.290 9.402 1.00 94.69 91 GLY A CA 1
ATOM 719 C C . GLY A 1 91 ? -3.139 -13.953 10.857 1.00 94.69 91 GLY A C 1
ATOM 720 O O . GLY A 1 91 ? -4.055 -14.559 11.409 1.00 94.69 91 GLY A O 1
ATOM 721 N N . ASP A 1 92 ? -2.441 -13.005 11.491 1.00 96.62 92 ASP A N 1
ATOM 722 C CA . ASP A 1 92 ? -2.693 -12.569 12.874 1.00 96.62 92 ASP A CA 1
ATOM 723 C C . ASP A 1 92 ? -3.450 -11.229 12.943 1.00 96.62 92 ASP A C 1
ATOM 725 O O . ASP A 1 92 ? -3.625 -10.551 11.931 1.00 96.62 92 ASP A O 1
ATOM 729 N N . LEU A 1 93 ? -3.892 -10.837 14.142 1.00 97.81 93 LEU A N 1
ATOM 730 C CA . LEU A 1 93 ? -4.528 -9.537 14.409 1.00 97.81 93 LEU A CA 1
ATOM 731 C C . LEU A 1 93 ? -3.550 -8.516 15.008 1.00 97.81 93 LEU A C 1
ATOM 733 O O . LEU A 1 93 ? -3.960 -7.523 15.597 1.00 97.81 93 LEU A O 1
ATOM 737 N N . ASN A 1 94 ? -2.239 -8.727 14.866 1.00 97.06 94 ASN A N 1
ATOM 738 C CA . ASN A 1 94 ? -1.233 -7.858 15.476 1.00 97.06 94 ASN A CA 1
ATOM 739 C C . ASN A 1 94 ? -1.017 -6.586 14.645 1.00 97.06 94 ASN A C 1
ATOM 741 O O . ASN A 1 94 ? 0.098 -6.319 14.185 1.00 97.06 94 ASN A O 1
ATOM 745 N N . TRP A 1 95 ? -2.064 -5.808 14.390 1.00 98.12 95 TRP A N 1
ATOM 746 C CA . TRP A 1 95 ? -1.927 -4.527 13.709 1.00 98.12 95 TRP A CA 1
ATOM 747 C C . TRP A 1 95 ? -1.161 -3.528 14.574 1.00 98.12 95 TRP A C 1
ATOM 749 O O . TRP A 1 95 ? -1.240 -3.524 15.798 1.00 98.12 95 TRP A O 1
ATOM 759 N N . THR A 1 96 ? -0.370 -2.687 13.914 1.00 97.19 96 THR A N 1
ATOM 760 C CA . THR A 1 96 ? 0.279 -1.535 14.541 1.00 97.19 96 THR A CA 1
ATOM 761 C C . THR A 1 96 ? 0.179 -0.345 13.594 1.00 97.19 96 THR A C 1
ATOM 763 O O . THR A 1 96 ? 0.136 -0.553 12.374 1.00 97.19 96 THR A O 1
ATOM 766 N N . PRO A 1 97 ? 0.222 0.900 14.100 1.00 97.00 97 PRO A N 1
ATOM 767 C CA . PRO A 1 97 ? 0.229 2.085 13.244 1.00 97.00 97 PRO A CA 1
ATOM 768 C C . PRO A 1 97 ? 1.337 2.033 12.183 1.00 97.00 97 PRO A C 1
ATOM 770 O O . PRO A 1 97 ? 1.110 2.362 11.024 1.00 97.00 97 PRO A O 1
ATOM 773 N N . SER A 1 98 ? 2.522 1.515 12.530 1.00 95.81 98 SER A N 1
ATOM 774 C CA . SER A 1 98 ? 3.625 1.351 11.576 1.00 95.81 98 SER A CA 1
ATOM 775 C C . SER A 1 98 ? 3.318 0.357 10.451 1.00 95.81 98 SER A C 1
ATOM 777 O O . SER A 1 98 ? 3.787 0.554 9.332 1.00 95.81 98 SER A O 1
ATOM 779 N N . LYS A 1 99 ? 2.551 -0.714 10.708 1.00 96.81 99 LYS A N 1
ATOM 780 C CA . LYS A 1 99 ? 2.106 -1.640 9.649 1.00 96.81 99 LYS A CA 1
ATOM 781 C C . LYS A 1 99 ? 1.126 -0.944 8.702 1.00 96.81 99 LYS A C 1
ATOM 783 O O . LYS A 1 99 ? 1.289 -1.072 7.494 1.00 96.81 99 LYS A O 1
ATOM 788 N N . VAL A 1 100 ? 0.190 -0.161 9.239 1.00 97.88 100 VAL A N 1
ATOM 789 C CA . VAL A 1 100 ? -0.761 0.643 8.450 1.00 97.88 100 VAL A CA 1
ATOM 790 C C . VAL A 1 100 ? -0.023 1.672 7.586 1.00 97.88 100 VAL A C 1
ATOM 792 O O . VAL A 1 100 ? -0.222 1.712 6.377 1.00 97.88 100 VAL A O 1
ATOM 795 N N . ILE A 1 101 ? 0.915 2.429 8.162 1.00 95.56 101 ILE A N 1
ATOM 796 C CA . ILE A 1 101 ? 1.724 3.416 7.424 1.00 95.56 101 ILE A CA 1
ATOM 797 C C . ILE A 1 101 ? 2.532 2.749 6.301 1.00 95.56 101 ILE A C 1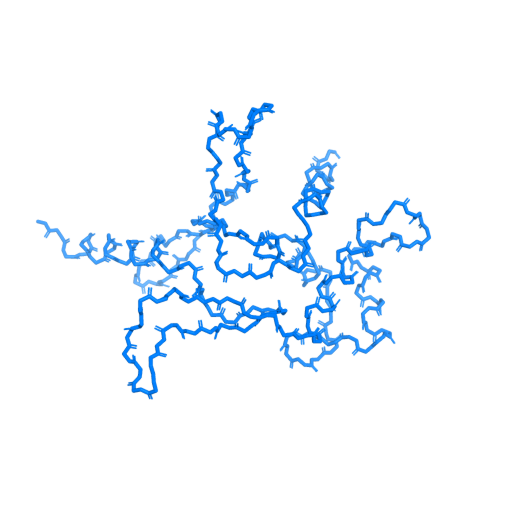
ATOM 799 O O . ILE A 1 101 ? 2.623 3.287 5.202 1.00 95.56 101 ILE A O 1
ATOM 803 N N . ARG A 1 102 ? 3.088 1.551 6.531 1.00 94.19 102 ARG A N 1
ATOM 804 C CA . ARG A 1 102 ? 3.790 0.791 5.479 1.00 94.19 102 ARG A CA 1
ATOM 805 C C . ARG A 1 102 ? 2.870 0.367 4.337 1.00 94.19 102 ARG A C 1
ATOM 807 O O . ARG A 1 102 ? 3.348 0.282 3.209 1.00 94.19 102 ARG A O 1
ATOM 814 N N . VAL A 1 103 ? 1.597 0.079 4.620 1.00 97.06 103 VAL A N 1
ATOM 815 C CA . VAL A 1 103 ? 0.595 -0.189 3.579 1.00 97.06 103 VAL A CA 1
ATOM 816 C C . VAL A 1 103 ? 0.345 1.090 2.777 1.00 97.06 103 VAL A C 1
ATOM 818 O O . VAL A 1 103 ? 0.564 1.100 1.570 1.00 97.06 103 VAL A O 1
ATOM 821 N N . LEU A 1 104 ? 0.011 2.183 3.463 1.00 96.62 104 LEU A N 1
ATOM 822 C CA . LEU A 1 104 ? -0.276 3.492 2.870 1.00 96.62 104 LEU A CA 1
ATOM 823 C C . LEU A 1 104 ? 0.876 4.021 1.988 1.00 96.62 104 LEU A C 1
ATOM 825 O O . LEU A 1 104 ? 0.656 4.483 0.873 1.00 96.62 104 LEU A O 1
ATOM 829 N N . ALA A 1 105 ? 2.129 3.879 2.430 1.00 92.31 105 ALA A N 1
ATOM 830 C CA . ALA A 1 105 ? 3.307 4.370 1.707 1.00 92.31 105 ALA A CA 1
ATOM 831 C C . ALA A 1 105 ? 3.738 3.500 0.505 1.00 92.31 105 ALA A C 1
ATOM 833 O O . ALA A 1 105 ? 4.703 3.829 -0.195 1.00 92.31 105 ALA A O 1
ATOM 834 N N . ASN A 1 106 ? 3.099 2.352 0.263 1.00 93.12 106 ASN A N 1
ATOM 835 C CA . ASN A 1 106 ? 3.551 1.433 -0.775 1.00 93.12 106 ASN A CA 1
ATOM 836 C C . ASN A 1 106 ? 2.924 1.746 -2.140 1.00 93.12 106 ASN A C 1
ATOM 838 O O . ASN A 1 106 ? 1.778 1.407 -2.412 1.00 93.12 106 ASN A O 1
ATOM 842 N N . THR A 1 107 ? 3.744 2.304 -3.031 1.00 93.56 107 THR A N 1
ATOM 843 C CA . THR A 1 107 ? 3.403 2.643 -4.425 1.00 93.56 107 THR A CA 1
ATOM 844 C C . THR A 1 107 ? 2.832 1.470 -5.228 1.00 93.56 107 THR A C 1
ATOM 846 O O . THR A 1 107 ? 2.127 1.686 -6.211 1.00 93.56 107 THR A O 1
ATOM 849 N N . ARG A 1 108 ? 3.122 0.218 -4.839 1.00 94.25 108 ARG A N 1
ATOM 850 C CA . ARG A 1 108 ? 2.672 -0.964 -5.591 1.00 94.25 108 ARG A CA 1
ATOM 851 C C . ARG A 1 108 ? 1.155 -1.118 -5.597 1.00 94.25 108 ARG A C 1
ATOM 853 O O . ARG A 1 108 ? 0.634 -1.677 -6.551 1.00 94.25 108 ARG A O 1
ATOM 860 N N . TYR A 1 109 ? 0.452 -0.588 -4.595 1.00 96.94 109 TYR A N 1
ATOM 861 C CA . TYR A 1 109 ? -1.011 -0.660 -4.538 1.00 96.94 109 TYR A CA 1
ATOM 862 C C . TYR A 1 109 ? -1.713 0.184 -5.603 1.00 96.94 109 TYR A C 1
ATOM 864 O O . TYR A 1 109 ? -2.826 -0.160 -5.987 1.00 96.94 109 TYR A O 1
ATOM 872 N N . MET A 1 110 ? -1.046 1.218 -6.125 1.00 95.94 110 MET A N 1
ATOM 873 C CA . MET A 1 110 ? -1.508 1.987 -7.287 1.00 95.94 110 MET A CA 1
ATOM 874 C C . MET A 1 110 ? -0.898 1.498 -8.615 1.00 95.94 110 MET A C 1
ATOM 876 O O . MET A 1 110 ? -1.006 2.171 -9.632 1.00 95.94 110 MET A O 1
ATOM 880 N N . GLY A 1 111 ? -0.217 0.345 -8.628 1.00 94.56 111 GLY A N 1
ATOM 881 C CA . GLY A 1 111 ? 0.358 -0.226 -9.851 1.00 94.56 111 GLY A CA 1
ATOM 882 C C . GLY A 1 111 ? 1.758 0.267 -10.223 1.00 94.56 111 GLY A C 1
ATOM 883 O O . GLY A 1 111 ? 2.201 0.047 -11.353 1.00 94.56 111 GLY A O 1
ATOM 884 N N . TYR A 1 112 ? 2.490 0.888 -9.290 1.00 93.38 112 TYR A N 1
ATOM 885 C CA . TYR A 1 112 ? 3.842 1.394 -9.548 1.00 93.38 112 TYR A CA 1
ATOM 886 C C . TYR A 1 112 ? 4.887 0.889 -8.558 1.00 93.38 112 TYR A C 1
ATOM 888 O O . TYR A 1 112 ? 4.668 0.715 -7.360 1.00 93.38 112 TYR A O 1
ATOM 896 N N . GLN A 1 113 ? 6.109 0.748 -9.039 1.00 90.25 113 GLN A N 1
ATOM 897 C CA . GLN A 1 113 ? 7.286 0.533 -8.223 1.00 90.25 113 GLN A CA 1
ATOM 898 C C . GLN A 1 113 ? 8.150 1.781 -8.229 1.00 90.25 113 GLN A C 1
ATOM 900 O O . GLN A 1 113 ? 8.481 2.288 -9.291 1.00 90.25 113 GLN A O 1
ATOM 905 N N . LEU A 1 114 ? 8.582 2.216 -7.048 1.00 89.00 114 LEU A N 1
ATOM 906 C CA . LEU A 1 114 ? 9.732 3.103 -6.916 1.00 89.00 114 LEU A CA 1
ATOM 907 C C . LEU A 1 114 ? 11.009 2.243 -6.834 1.00 89.00 114 LEU A C 1
ATOM 909 O O . LEU A 1 114 ? 11.165 1.512 -5.845 1.00 89.00 114 LEU A O 1
ATOM 913 N N . PRO A 1 115 ? 11.886 2.259 -7.855 1.00 83.12 115 PRO A N 1
ATOM 914 C CA . PRO A 1 115 ? 13.186 1.597 -7.815 1.00 83.12 115 PRO A CA 1
ATOM 915 C C . PRO A 1 115 ? 14.113 2.252 -6.784 1.00 83.12 115 PRO A C 1
ATOM 917 O O . PRO A 1 115 ? 13.827 3.320 -6.256 1.00 83.12 115 PRO A O 1
ATOM 920 N N . GLU A 1 116 ? 15.231 1.593 -6.480 1.00 77.25 116 GLU A N 1
ATOM 921 C CA . GLU A 1 116 ? 16.335 2.191 -5.710 1.00 77.25 116 GLU A CA 1
ATOM 922 C C . GLU A 1 116 ? 15.971 2.740 -4.315 1.00 77.25 116 GLU A C 1
ATOM 924 O O . GLU A 1 116 ? 16.728 3.520 -3.746 1.00 77.25 116 GLU A O 1
ATOM 929 N N . LYS A 1 117 ? 14.879 2.271 -3.684 1.00 75.00 117 LYS A N 1
ATOM 930 C CA . LYS A 1 117 ? 14.510 2.630 -2.290 1.00 75.00 117 LYS A CA 1
ATOM 931 C C . LYS A 1 117 ? 15.622 2.366 -1.266 1.00 75.00 117 LYS A C 1
ATOM 933 O O . LYS A 1 117 ? 15.626 2.924 -0.169 1.00 75.00 117 LYS A O 1
ATOM 938 N N . SER A 1 118 ? 16.543 1.466 -1.596 1.00 75.81 118 SER A N 1
ATOM 939 C CA . SER A 1 118 ? 17.714 1.160 -0.786 1.00 75.81 118 SER A CA 1
ATOM 940 C C . SER A 1 118 ? 18.899 0.823 -1.676 1.00 75.81 118 SER A C 1
ATOM 942 O O . SER A 1 118 ? 18.726 0.105 -2.662 1.00 75.81 118 SER A O 1
ATOM 944 N N . LYS A 1 119 ? 20.098 1.237 -1.271 1.00 80.62 119 LYS A N 1
ATOM 945 C CA . LYS A 1 119 ? 21.359 0.854 -1.913 1.00 80.62 119 LYS A CA 1
ATOM 946 C C . LYS A 1 119 ? 22.162 -0.075 -1.008 1.00 80.62 119 LYS A C 1
ATOM 948 O O . LYS A 1 119 ? 22.175 0.102 0.213 1.00 80.62 119 LYS A O 1
ATOM 953 N N . VAL A 1 120 ? 22.815 -1.075 -1.596 1.00 80.12 120 VAL A N 1
ATOM 954 C CA . VAL A 1 120 ? 23.787 -1.917 -0.885 1.00 80.12 120 VAL A CA 1
ATOM 955 C C . VAL A 1 120 ? 25.071 -1.103 -0.749 1.00 80.12 120 VAL A C 1
ATOM 957 O O . VAL A 1 120 ? 25.587 -0.626 -1.749 1.00 80.12 120 VAL A O 1
ATOM 960 N N . VAL A 1 121 ? 25.545 -0.899 0.479 1.00 83.88 121 VAL A N 1
ATOM 961 C CA . VAL A 1 121 ? 26.784 -0.141 0.765 1.00 83.88 121 VAL A CA 1
ATOM 962 C C . VAL A 1 121 ? 27.935 -1.037 1.202 1.00 83.88 121 VAL A C 1
ATOM 964 O O . VAL A 1 121 ? 29.082 -0.615 1.192 1.00 83.88 121 VAL A O 1
ATOM 967 N N . ASP A 1 122 ? 27.626 -2.263 1.614 1.00 78.94 122 ASP A N 1
ATOM 968 C CA . ASP A 1 122 ? 28.606 -3.287 1.953 1.00 78.94 122 ASP A CA 1
ATOM 969 C C . ASP A 1 122 ? 28.059 -4.616 1.439 1.00 78.94 122 ASP A C 1
ATOM 971 O O . ASP A 1 122 ? 27.068 -5.143 1.956 1.00 78.94 122 ASP A O 1
ATOM 975 N N . THR A 1 123 ? 28.667 -5.122 0.372 1.00 75.44 123 THR A N 1
ATOM 976 C CA . THR A 1 123 ? 28.257 -6.361 -0.296 1.00 75.44 123 THR A CA 1
ATOM 977 C C . THR A 1 123 ? 28.588 -7.597 0.538 1.00 75.44 123 THR A C 1
ATOM 979 O O . THR A 1 123 ? 27.809 -8.550 0.530 1.00 75.44 123 THR A O 1
ATOM 982 N N . VAL A 1 124 ? 29.672 -7.564 1.323 1.00 81.94 124 VAL A N 1
ATOM 983 C CA . VAL A 1 124 ? 30.100 -8.670 2.193 1.00 81.94 124 VAL A CA 1
ATOM 984 C C . VAL A 1 124 ? 29.126 -8.829 3.357 1.00 81.94 124 VAL A C 1
ATOM 986 O O . VAL A 1 124 ? 28.623 -9.921 3.610 1.00 81.94 124 VAL A O 1
ATOM 989 N N . ARG A 1 125 ? 28.788 -7.725 4.030 1.00 81.38 125 ARG A N 1
ATOM 990 C CA . ARG A 1 125 ? 27.827 -7.715 5.149 1.00 81.38 125 ARG A CA 1
ATOM 991 C C . ARG A 1 125 ? 26.371 -7.612 4.698 1.00 81.38 125 ARG A C 1
ATOM 993 O O . ARG A 1 125 ? 25.474 -7.584 5.537 1.00 81.38 125 ARG A O 1
ATOM 1000 N N . LYS A 1 126 ? 26.127 -7.515 3.385 1.00 78.00 126 LYS A N 1
ATOM 1001 C CA . LYS A 1 126 ? 24.811 -7.254 2.772 1.00 78.00 126 LYS A CA 1
ATOM 1002 C C . LYS A 1 126 ? 24.105 -6.037 3.388 1.00 78.00 126 LYS A C 1
ATOM 1004 O O . LYS A 1 126 ? 22.874 -5.987 3.453 1.00 78.00 126 LYS A O 1
ATOM 1009 N N . LYS A 1 127 ? 24.876 -5.045 3.849 1.00 81.12 127 LYS A N 1
ATOM 1010 C CA . LYS A 1 127 ? 24.339 -3.847 4.499 1.00 81.12 127 LYS A CA 1
ATOM 1011 C C . LYS A 1 127 ? 23.649 -2.985 3.450 1.00 81.12 127 LYS A C 1
ATOM 1013 O O . LYS A 1 127 ? 24.261 -2.596 2.455 1.00 81.12 127 LYS A O 1
ATOM 1018 N N . LYS A 1 128 ? 22.384 -2.654 3.703 1.00 79.88 128 LYS A N 1
ATOM 1019 C CA . LYS A 1 128 ? 21.584 -1.742 2.883 1.00 79.88 128 LYS A CA 1
ATOM 1020 C C . LYS A 1 128 ? 21.304 -0.462 3.654 1.00 79.88 128 LYS A C 1
ATOM 1022 O O . LYS A 1 128 ? 21.027 -0.518 4.850 1.00 79.88 128 LYS A O 1
ATOM 1027 N N . VAL A 1 129 ? 21.357 0.671 2.967 1.00 84.38 129 VAL A N 1
ATOM 1028 C CA . VAL A 1 129 ? 20.889 1.959 3.493 1.00 84.38 129 VAL A CA 1
ATOM 1029 C C . VAL A 1 129 ? 19.723 2.444 2.647 1.00 84.38 129 VAL A C 1
ATOM 1031 O O . VAL A 1 129 ? 19.712 2.242 1.430 1.00 84.38 129 VAL A O 1
ATOM 1034 N N . LEU A 1 130 ? 18.730 3.046 3.299 1.00 82.06 130 LEU A N 1
ATOM 1035 C CA . LEU A 1 130 ? 17.607 3.676 2.617 1.00 82.06 130 LEU A CA 1
ATOM 1036 C C . LEU A 1 130 ? 18.104 4.928 1.896 1.00 82.06 130 LEU A C 1
ATOM 1038 O O . LEU A 1 130 ? 18.943 5.660 2.416 1.00 82.06 130 LEU A O 1
ATOM 1042 N N . THR A 1 131 ? 17.613 5.146 0.684 1.00 80.56 131 THR A N 1
ATOM 1043 C CA . THR A 1 131 ? 18.000 6.305 -0.133 1.00 80.56 131 THR A CA 1
ATOM 1044 C C . THR A 1 131 ? 17.115 7.521 0.122 1.00 80.56 131 THR A C 1
ATOM 1046 O O . THR A 1 131 ? 17.485 8.612 -0.290 1.00 80.56 131 THR A O 1
ATOM 1049 N N . HIS A 1 132 ? 15.975 7.343 0.804 1.00 81.06 132 HIS A N 1
ATOM 1050 C CA . HIS A 1 132 ? 14.966 8.382 1.062 1.00 81.06 132 HIS A CA 1
ATOM 1051 C C . HIS A 1 132 ? 14.456 9.092 -0.202 1.00 81.06 132 HIS A C 1
ATOM 1053 O O . HIS A 1 132 ? 13.932 10.196 -0.124 1.00 81.06 132 HIS A O 1
ATOM 1059 N N . VAL A 1 133 ? 14.581 8.447 -1.366 1.00 84.19 133 VAL A N 1
ATOM 1060 C CA . VAL A 1 133 ? 14.029 8.959 -2.621 1.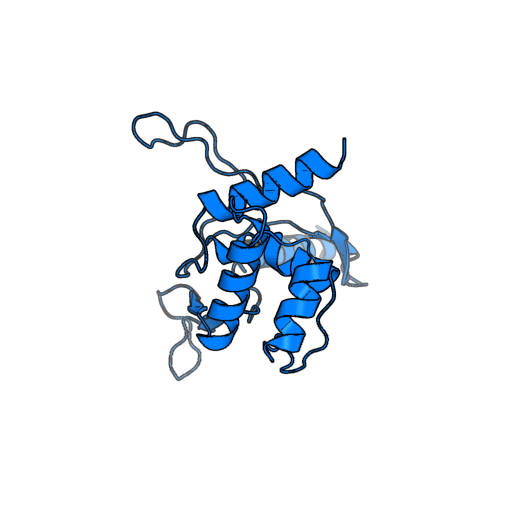00 84.19 133 VAL A CA 1
ATOM 1061 C C . VAL A 1 133 ? 12.510 9.010 -2.509 1.00 84.19 133 VAL A C 1
ATOM 1063 O O . VAL A 1 133 ? 11.873 8.010 -2.163 1.00 84.19 133 VAL A O 1
ATOM 1066 N N . GLU A 1 134 ? 11.939 10.170 -2.812 1.00 85.25 134 GLU A N 1
ATOM 1067 C CA . GLU A 1 134 ? 10.495 10.357 -2.838 1.00 85.25 134 GLU A CA 1
ATOM 1068 C C . GLU A 1 134 ? 9.896 9.848 -4.156 1.00 85.25 134 GLU A C 1
ATOM 1070 O O . GLU A 1 134 ? 10.517 9.972 -5.213 1.00 85.25 134 GLU A O 1
ATOM 1075 N N . PRO A 1 135 ? 8.697 9.254 -4.124 1.00 87.88 135 PRO A N 1
ATOM 1076 C CA . PRO A 1 135 ? 7.999 8.796 -5.318 1.00 87.88 135 PRO A CA 1
ATOM 1077 C C . PRO A 1 135 ? 7.442 9.977 -6.125 1.00 87.88 135 PRO A C 1
ATOM 1079 O O . PRO A 1 135 ? 6.581 10.713 -5.652 1.00 87.88 135 PRO A O 1
ATOM 1082 N N . VAL A 1 136 ? 7.890 10.112 -7.371 1.00 87.69 136 VAL A N 1
ATOM 1083 C CA . VAL A 1 136 ? 7.495 11.166 -8.314 1.00 87.69 136 VAL A CA 1
ATOM 1084 C C . VAL A 1 136 ? 6.872 10.519 -9.551 1.00 87.69 136 VAL A C 1
ATOM 1086 O O . VAL A 1 136 ? 7.483 9.647 -10.177 1.00 87.69 136 VAL A O 1
ATOM 1089 N N . ARG A 1 137 ? 5.6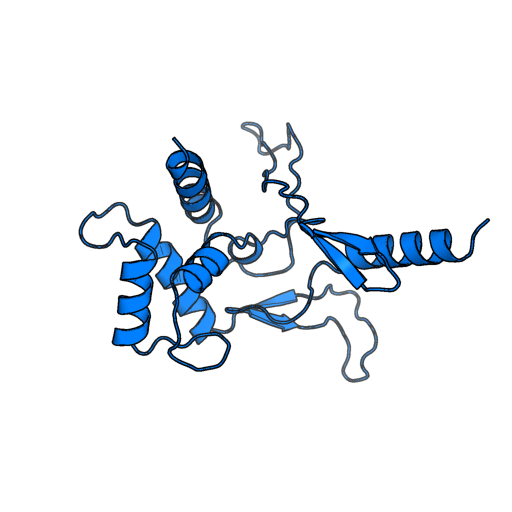47 10.933 -9.894 1.00 87.44 137 ARG A N 1
ATOM 1090 C CA . ARG A 1 137 ? 4.929 10.490 -11.102 1.00 87.44 137 ARG A CA 1
ATOM 1091 C C . ARG A 1 137 ? 5.394 11.255 -12.339 1.00 87.44 137 ARG A C 1
ATOM 1093 O O . ARG A 1 137 ? 5.981 12.330 -12.230 1.00 87.44 137 ARG A O 1
ATOM 1100 N N . ASP A 1 138 ? 5.095 10.692 -13.503 1.00 88.69 138 ASP A N 1
ATOM 1101 C CA . ASP A 1 138 ? 5.209 11.416 -14.764 1.00 88.69 138 ASP A CA 1
ATOM 1102 C C . ASP A 1 138 ? 4.247 12.615 -14.766 1.00 88.69 138 ASP A C 1
ATOM 1104 O O . ASP A 1 138 ? 3.094 12.509 -14.343 1.00 88.69 138 ASP A O 1
ATOM 1108 N N . VAL A 1 139 ? 4.725 13.760 -15.246 1.00 87.00 139 VAL A N 1
ATOM 1109 C CA . VAL A 1 139 ? 3.904 14.949 -15.491 1.00 87.00 139 VAL A CA 1
ATOM 1110 C C . VAL A 1 139 ? 3.432 14.892 -16.933 1.00 87.00 139 VAL A C 1
ATOM 1112 O O . VAL A 1 139 ? 4.258 14.847 -17.847 1.00 87.00 139 VAL A O 1
ATOM 1115 N N . LEU A 1 140 ? 2.115 14.893 -17.128 1.00 88.25 140 LEU A N 1
ATOM 1116 C CA . LEU A 1 140 ? 1.486 14.823 -18.444 1.00 88.25 140 LEU A CA 1
ATOM 1117 C C . LEU A 1 140 ? 0.996 16.208 -18.894 1.00 88.25 140 LEU A C 1
ATOM 1119 O O . LEU A 1 140 ? 0.564 17.011 -18.066 1.00 88.25 140 LEU A O 1
ATOM 1123 N N . ASP A 1 141 ? 1.048 16.487 -20.196 1.00 90.19 141 ASP A N 1
ATOM 1124 C CA . ASP A 1 141 ? 0.371 17.641 -20.795 1.00 90.19 141 ASP A CA 1
ATOM 1125 C C . ASP A 1 141 ? -1.144 17.392 -20.939 1.00 90.19 141 ASP A C 1
ATOM 1127 O O . ASP A 1 141 ? -1.659 16.303 -20.675 1.00 90.19 141 ASP A O 1
ATOM 1131 N N . SER A 1 142 ? -1.880 18.401 -21.410 1.00 89.56 142 SER A N 1
ATOM 1132 C CA . SER A 1 142 ? -3.323 18.301 -21.680 1.00 89.56 142 SER A CA 1
ATOM 1133 C C . SER A 1 142 ? -3.698 17.282 -22.765 1.00 89.56 142 SER A C 1
ATOM 1135 O O . SER A 1 142 ? -4.877 16.979 -22.934 1.00 89.56 142 SER A O 1
ATOM 1137 N N . LYS A 1 143 ? -2.718 16.752 -23.504 1.00 90.00 143 LYS A N 1
ATOM 1138 C CA . LYS A 1 143 ? -2.877 15.728 -24.543 1.00 90.00 143 LYS A CA 1
ATOM 1139 C C . LYS A 1 143 ? -2.428 14.340 -24.061 1.00 90.00 143 LYS A C 1
ATOM 1141 O O . LYS A 1 143 ? -2.488 13.394 -24.840 1.00 90.00 143 LYS A O 1
ATOM 1146 N N . GLY A 1 144 ? -1.997 14.210 -22.803 1.00 84.25 144 GLY A N 1
ATOM 1147 C CA . GLY A 1 144 ? -1.525 12.960 -22.208 1.00 84.25 144 GLY A CA 1
ATOM 1148 C C . GLY A 1 144 ? -0.068 12.600 -22.523 1.00 84.25 144 GLY A C 1
ATOM 1149 O O . GLY A 1 144 ? 0.351 11.485 -22.217 1.00 84.25 144 GLY A O 1
ATOM 1150 N N . ASN A 1 145 ? 0.722 13.501 -23.113 1.00 89.75 145 ASN A N 1
ATOM 1151 C CA . ASN A 1 145 ? 2.144 13.259 -23.363 1.00 89.75 145 ASN A CA 1
ATOM 1152 C C . ASN A 1 145 ? 2.976 13.556 -22.117 1.00 89.75 145 ASN A C 1
ATOM 1154 O O . ASN A 1 145 ? 2.736 14.544 -21.426 1.00 89.75 145 ASN A O 1
ATOM 1158 N N . ILE A 1 146 ? 4.007 12.747 -21.869 1.00 88.62 146 ILE A N 1
ATOM 1159 C CA . ILE A 1 146 ? 4.944 12.966 -20.761 1.00 88.62 146 ILE A CA 1
ATOM 1160 C C . ILE A 1 146 ? 5.794 14.210 -21.047 1.00 88.62 146 ILE A C 1
ATOM 1162 O O . ILE A 1 146 ? 6.640 14.206 -21.940 1.00 88.62 146 ILE A O 1
ATOM 1166 N N . VAL A 1 147 ? 5.594 15.254 -20.248 1.00 91.44 147 VAL A N 1
ATOM 1167 C CA . VAL A 1 147 ? 6.391 16.490 -20.237 1.00 91.44 147 VAL A CA 1
ATOM 1168 C C . VAL A 1 147 ? 7.607 16.333 -19.333 1.00 91.44 147 VAL A C 1
ATOM 1170 O O . VAL A 1 147 ? 8.696 16.813 -19.639 1.00 91.44 147 VAL A O 1
ATOM 1173 N N . THR A 1 148 ? 7.442 15.657 -18.197 1.00 89.94 148 THR A N 1
ATOM 1174 C CA . THR A 1 148 ? 8.533 15.387 -17.256 1.00 89.94 148 THR A CA 1
ATOM 1175 C C . THR A 1 148 ? 8.415 13.966 -16.753 1.00 89.94 148 THR A C 1
ATOM 1177 O O . THR A 1 148 ? 7.374 13.568 -16.237 1.00 89.94 148 THR A O 1
ATOM 1180 N N . LYS A 1 149 ? 9.490 13.197 -16.917 1.00 89.25 149 LYS A N 1
ATOM 1181 C CA . LYS A 1 149 ? 9.540 11.808 -16.477 1.00 89.25 149 LYS A CA 1
ATOM 1182 C C . LYS A 1 149 ? 9.820 11.739 -14.976 1.00 89.25 149 LYS A C 1
ATOM 1184 O O . LYS A 1 149 ? 10.797 12.317 -14.505 1.00 89.25 149 LYS A O 1
ATOM 1189 N N . GLY A 1 150 ? 8.965 11.030 -14.251 1.00 89.12 150 GLY A N 1
ATOM 1190 C CA . GLY A 1 150 ? 9.127 10.714 -12.841 1.00 89.12 150 GLY A CA 1
ATOM 1191 C C . GLY A 1 150 ? 10.082 9.540 -12.610 1.00 89.12 150 GLY A C 1
ATOM 1192 O O . GLY A 1 150 ? 10.771 9.065 -13.514 1.00 89.12 150 GLY A O 1
ATOM 1193 N N . ASN A 1 151 ? 10.122 9.051 -11.370 1.00 90.00 151 ASN A N 1
ATOM 1194 C CA . ASN A 1 151 ? 10.965 7.918 -10.966 1.00 90.00 151 ASN A CA 1
ATOM 1195 C C . ASN A 1 151 ? 10.170 6.633 -10.681 1.00 90.00 151 ASN A C 1
ATOM 1197 O O . ASN A 1 151 ? 10.753 5.606 -10.328 1.00 90.00 151 ASN A O 1
ATOM 1201 N N . LEU A 1 152 ? 8.848 6.676 -10.835 1.00 90.62 152 LEU A N 1
ATOM 1202 C CA . LEU A 1 152 ? 7.980 5.516 -10.709 1.00 90.62 152 LEU A CA 1
ATOM 1203 C C . LEU A 1 152 ? 7.967 4.690 -11.998 1.00 90.62 152 LEU A C 1
ATOM 1205 O O . LEU A 1 152 ? 7.948 5.212 -13.107 1.00 90.62 152 LEU A O 1
ATOM 1209 N N . VAL A 1 153 ? 7.943 3.370 -11.841 1.00 89.62 153 VAL A N 1
ATOM 1210 C CA . VAL A 1 153 ? 7.889 2.403 -12.941 1.00 89.62 153 VAL A CA 1
ATOM 1211 C C . VAL A 1 153 ? 6.597 1.611 -12.828 1.00 89.62 153 VAL A C 1
ATOM 1213 O O . VAL A 1 153 ? 6.351 0.979 -11.801 1.00 89.62 153 VAL A O 1
ATOM 1216 N N . LYS A 1 154 ? 5.774 1.623 -13.879 1.00 90.25 154 LYS A N 1
ATOM 1217 C CA . LYS A 1 154 ? 4.538 0.835 -13.925 1.00 90.25 154 LYS A CA 1
ATOM 1218 C C . LYS A 1 154 ? 4.863 -0.658 -13.874 1.00 90.25 154 LYS A C 1
ATOM 1220 O O . LYS A 1 154 ? 5.740 -1.133 -14.599 1.00 90.25 154 LYS A O 1
ATOM 1225 N N . ILE A 1 155 ? 4.173 -1.389 -13.005 1.00 90.75 155 ILE A N 1
ATOM 1226 C CA . ILE A 1 155 ? 4.332 -2.839 -12.846 1.00 90.75 155 ILE A CA 1
ATOM 1227 C C . ILE A 1 155 ? 3.129 -3.589 -13.418 1.00 90.75 155 ILE A C 1
ATOM 1229 O O . ILE A 1 155 ? 2.060 -3.019 -13.618 1.00 90.75 155 ILE A O 1
ATOM 1233 N N . ASN A 1 156 ? 3.317 -4.878 -13.705 1.00 91.31 156 ASN A N 1
ATOM 1234 C CA . ASN A 1 156 ? 2.265 -5.742 -14.229 1.00 91.31 156 ASN A CA 1
ATOM 1235 C C . ASN A 1 156 ? 1.344 -6.214 -13.090 1.00 91.31 156 ASN A C 1
ATOM 1237 O O . ASN A 1 156 ? 1.552 -7.284 -12.515 1.00 91.31 156 ASN A O 1
ATOM 1241 N N . CYS A 1 157 ? 0.377 -5.384 -12.705 1.00 92.56 157 CYS A N 1
ATOM 1242 C CA . CYS A 1 157 ? -0.657 -5.752 -11.744 1.00 92.56 157 CYS A CA 1
ATOM 1243 C C . CYS A 1 157 ? -1.925 -4.922 -11.934 1.00 92.56 157 CYS A C 1
ATOM 1245 O O . CYS A 1 157 ? -1.876 -3.794 -12.423 1.00 92.56 157 CYS A O 1
ATOM 1247 N N . GLU A 1 158 ? -3.051 -5.467 -11.483 1.00 95.56 158 GLU A N 1
ATOM 1248 C CA . GLU A 1 158 ? -4.273 -4.692 -11.294 1.00 95.56 158 GLU A CA 1
ATOM 1249 C C . GLU A 1 158 ? -4.144 -3.857 -10.006 1.00 95.56 158 GLU A C 1
ATOM 1251 O O . GLU A 1 158 ? -3.917 -4.443 -8.937 1.00 95.56 158 GLU A O 1
ATOM 1256 N N . PRO A 1 159 ? -4.236 -2.515 -10.068 1.00 97.31 159 PRO A N 1
ATOM 1257 C CA . PRO A 1 159 ? -4.165 -1.665 -8.880 1.00 97.31 159 PRO A CA 1
ATOM 1258 C C . PRO A 1 159 ? -5.287 -1.979 -7.881 1.00 97.31 159 PRO A C 1
ATOM 1260 O O . PRO A 1 159 ? -6.434 -2.166 -8.273 1.00 97.31 159 PRO A O 1
ATOM 1263 N N . ILE A 1 160 ? -4.963 -2.013 -6.585 1.00 98.31 160 ILE A N 1
ATOM 1264 C CA . ILE A 1 160 ? -5.969 -2.116 -5.509 1.00 98.31 160 ILE A CA 1
ATOM 1265 C C . ILE A 1 160 ? -6.618 -0.750 -5.250 1.00 98.31 160 ILE A C 1
ATOM 1267 O O . ILE A 1 160 ? -7.791 -0.675 -4.887 1.00 98.31 160 ILE A O 1
ATOM 1271 N N . VAL A 1 161 ? -5.859 0.333 -5.440 1.00 97.38 161 VAL A N 1
ATOM 1272 C CA . VAL A 1 161 ? -6.322 1.714 -5.258 1.00 97.38 161 VAL A CA 1
ATOM 1273 C C . VAL A 1 161 ? -5.997 2.561 -6.478 1.00 97.38 161 VAL A C 1
ATOM 1275 O O . VAL A 1 161 ? -5.066 2.257 -7.227 1.00 97.38 161 VAL A O 1
ATOM 1278 N N . THR A 1 162 ? -6.754 3.641 -6.669 1.00 95.81 162 THR A N 1
ATOM 1279 C CA . THR A 1 162 ? -6.483 4.601 -7.742 1.00 95.81 162 THR A CA 1
ATOM 1280 C C . THR A 1 162 ? -5.245 5.439 -7.429 1.00 95.81 162 THR A C 1
ATOM 1282 O O . THR A 1 162 ? -4.821 5.565 -6.273 1.00 95.81 162 THR A O 1
ATOM 1285 N N . GLU A 1 163 ? -4.648 6.035 -8.462 1.00 92.19 163 GLU A N 1
ATOM 1286 C CA . GLU A 1 163 ? -3.490 6.905 -8.263 1.00 92.19 163 GLU A CA 1
ATOM 1287 C C . GLU A 1 163 ? -3.860 8.175 -7.480 1.00 92.19 163 GLU A C 1
ATOM 1289 O O . GLU A 1 163 ? -3.065 8.669 -6.681 1.00 92.19 163 GLU A O 1
ATOM 1294 N N . GLU A 1 164 ? -5.077 8.694 -7.667 1.00 91.12 164 GLU A N 1
ATOM 1295 C CA . GLU A 1 164 ? -5.592 9.879 -6.974 1.00 91.12 164 GLU A CA 1
ATOM 1296 C C . GLU A 1 164 ? -5.670 9.631 -5.470 1.00 91.12 164 GLU A C 1
ATOM 1298 O O . GLU A 1 164 ? -5.147 10.424 -4.686 1.00 91.12 164 GLU A O 1
ATOM 1303 N N . MET A 1 165 ? -6.253 8.494 -5.081 1.00 93.88 165 MET A N 1
ATOM 1304 C CA . MET A 1 165 ? -6.382 8.082 -3.687 1.00 93.88 165 MET A CA 1
ATOM 1305 C C . MET A 1 165 ? -5.011 7.941 -3.024 1.00 93.88 165 MET A C 1
ATOM 1307 O O . MET A 1 165 ? -4.776 8.458 -1.932 1.00 93.88 165 MET A O 1
ATOM 1311 N N . TRP A 1 166 ? -4.064 7.301 -3.713 1.00 94.44 166 TRP A N 1
ATOM 1312 C CA . TRP A 1 166 ? -2.702 7.166 -3.210 1.00 94.44 166 TRP A CA 1
ATOM 1313 C C . TRP A 1 166 ? -1.987 8.524 -3.089 1.00 94.44 166 TRP A C 1
ATOM 1315 O O . TRP A 1 166 ? -1.245 8.767 -2.137 1.00 94.44 166 TRP A O 1
ATOM 1325 N N . CYS A 1 167 ? -2.245 9.464 -3.998 1.00 87.75 167 CYS A N 1
ATOM 1326 C CA . CYS A 1 167 ? -1.680 10.807 -3.906 1.00 87.75 167 CYS A CA 1
ATOM 1327 C C . CYS A 1 167 ? -2.238 11.650 -2.758 1.00 87.75 167 CYS A C 1
ATOM 1329 O O . CYS A 1 167 ? -1.496 12.480 -2.229 1.00 87.75 167 CYS A O 1
ATOM 1331 N N . VAL A 1 168 ? -3.490 11.442 -2.341 1.00 89.31 168 VAL A N 1
ATOM 1332 C CA . VAL A 1 168 ? -4.016 12.061 -1.112 1.00 89.31 168 VAL A CA 1
ATOM 1333 C C . VAL A 1 168 ? -3.165 11.639 0.086 1.00 89.31 168 VAL A C 1
ATOM 1335 O O . VAL A 1 168 ? -2.716 12.494 0.847 1.00 89.31 168 VAL A O 1
ATOM 1338 N N . VAL A 1 169 ? -2.835 10.348 0.195 1.00 89.81 169 VAL A N 1
ATOM 1339 C CA . VAL A 1 169 ? -1.969 9.821 1.262 1.00 89.81 169 VAL A CA 1
ATOM 1340 C C . VAL A 1 169 ? -0.603 10.511 1.288 1.00 89.81 169 VAL A C 1
ATOM 1342 O O . VAL A 1 169 ? -0.153 10.939 2.349 1.00 89.81 169 VAL A O 1
ATOM 1345 N N . VAL A 1 170 ? 0.061 10.651 0.135 1.00 84.25 170 VAL A N 1
ATOM 1346 C CA . VAL A 1 170 ? 1.380 11.309 0.068 1.00 84.25 170 VAL A CA 1
ATOM 1347 C C . VAL A 1 170 ? 1.303 12.761 0.517 1.00 84.25 170 VAL A C 1
ATOM 1349 O O . VAL A 1 170 ? 2.129 13.191 1.316 1.00 84.25 170 VAL A O 1
ATOM 1352 N N . LYS A 1 171 ? 0.293 13.505 0.055 1.00 82.75 171 LYS A N 1
ATOM 1353 C CA . LYS A 1 171 ? 0.090 14.898 0.474 1.00 82.75 171 LYS A CA 1
ATOM 1354 C C . LYS A 1 171 ? -0.106 15.004 1.985 1.00 82.75 171 LYS A C 1
ATOM 1356 O O . LYS A 1 171 ? 0.481 15.885 2.606 1.00 82.75 171 LYS A O 1
ATOM 1361 N N . LEU A 1 172 ? -0.882 14.094 2.576 1.00 79.62 172 LEU A N 1
ATOM 1362 C CA . LEU A 1 172 ? -1.092 14.049 4.023 1.00 79.62 172 LEU A CA 1
ATOM 1363 C C . LEU A 1 172 ? 0.216 13.773 4.774 1.00 79.62 172 LEU A C 1
ATOM 1365 O O . LEU A 1 172 ? 0.493 14.466 5.745 1.00 79.62 172 LEU A O 1
ATOM 1369 N N . PHE A 1 173 ? 1.063 12.854 4.297 1.00 77.62 173 PHE A N 1
ATOM 1370 C CA . PHE A 1 173 ? 2.372 12.615 4.916 1.00 77.62 173 PHE A CA 1
ATOM 1371 C C . PHE A 1 173 ? 3.325 13.813 4.808 1.00 77.62 173 PHE A C 1
ATOM 1373 O O . PHE A 1 173 ? 3.993 14.140 5.789 1.00 77.62 173 PHE A O 1
ATOM 1380 N N . CYS A 1 174 ? 3.373 14.491 3.658 1.00 60.00 174 CYS A N 1
ATOM 1381 C CA . CYS A 1 174 ? 4.229 15.664 3.462 1.00 60.00 174 CYS A CA 1
ATOM 1382 C C . CYS A 1 174 ? 3.761 16.878 4.284 1.00 60.00 174 CYS A C 1
ATOM 1384 O O . CYS A 1 174 ? 4.594 17.606 4.817 1.00 60.00 174 CYS A O 1
ATOM 1386 N N . ASN A 1 175 ? 2.447 17.072 4.443 1.00 53.12 175 ASN A N 1
ATOM 1387 C CA . ASN A 1 175 ? 1.884 18.187 5.213 1.00 53.12 175 ASN A CA 1
ATOM 1388 C C . ASN A 1 175 ? 1.927 17.968 6.738 1.00 53.12 175 ASN A C 1
ATOM 1390 O O . ASN A 1 175 ? 1.781 18.926 7.488 1.00 53.12 175 ASN A O 1
ATOM 1394 N N . THR A 1 176 ? 2.144 16.738 7.219 1.00 43.69 176 THR A N 1
ATOM 1395 C CA . THR A 1 176 ? 2.303 16.444 8.660 1.00 43.69 176 THR A CA 1
ATOM 1396 C C . THR A 1 176 ? 3.710 16.706 9.219 1.00 43.69 176 THR A C 1
ATOM 1398 O O . THR A 1 176 ? 3.948 16.442 10.395 1.00 43.69 176 THR A O 1
ATOM 1401 N N . CYS A 1 177 ? 4.631 17.235 8.405 1.00 30.52 177 CYS A N 1
ATOM 1402 C CA . CYS A 1 177 ? 5.968 17.689 8.820 1.00 30.52 177 CYS A CA 1
ATOM 1403 C C . CYS A 1 177 ? 6.111 19.228 8.800 1.00 30.52 177 CYS A C 1
ATOM 1405 O O . CYS A 1 177 ? 7.211 19.730 8.562 1.00 30.52 177 CYS A O 1
ATOM 1407 N N . GLY A 1 178 ? 5.007 19.958 9.000 1.00 27.66 178 GLY A N 1
ATOM 1408 C CA . GLY A 1 178 ? 4.976 21.414 9.189 1.00 27.66 178 GLY A CA 1
ATOM 1409 C C . GLY A 1 178 ? 4.855 21.802 10.654 1.00 27.66 178 GLY A C 1
ATOM 1410 O O . GLY A 1 178 ? 4.072 21.130 11.363 1.00 27.66 178 GLY A O 1
#